Protein AF-A0A3P1XXE8-F1 (afdb_monomer_lite)

pLDDT: mean 91.55, std 8.24, range [49.66, 97.44]

Organism: Tannerella forsythia (NCBI:txid28112)

Sequence (72 aa):
MDTNEIIEKGHGRIETRKCEIITDLRFVNGRENWKSLKTIIKITATRDTGKKQEPEIRYYISSAMDDAKTDL

Structure (mmCIF, N/CA/C/O backbone):
data_AF-A0A3P1XXE8-F1
#
_entry.id   AF-A0A3P1XXE8-F1
#
loop_
_atom_site.group_PDB
_atom_site.id
_atom_site.type_symbol
_atom_site.label_atom_id
_atom_site.label_alt_id
_atom_site.label_comp_id
_atom_site.label_asym_id
_atom_site.label_entity_id
_atom_site.label_seq_id
_atom_site.pdbx_PDB_ins_code
_atom_site.Cartn_x
_atom_site.Cartn_y
_atom_site.Cartn_z
_atom_site.occupancy
_atom_site.B_iso_or_equiv
_atom_site.auth_seq_id
_atom_site.auth_comp_id
_atom_site.auth_asym_id
_atom_site.auth_atom_id
_atom_site.pdbx_PDB_model_num
ATOM 1 N N . MET A 1 1 ? 2.767 -8.713 -5.020 1.00 78.75 1 MET A N 1
ATOM 2 C CA . MET A 1 1 ? 2.238 -7.600 -4.214 1.00 78.75 1 MET A CA 1
ATOM 3 C C . MET A 1 1 ? 2.615 -7.915 -2.793 1.00 78.75 1 MET A C 1
ATOM 5 O O . MET A 1 1 ? 2.258 -8.993 -2.333 1.00 78.75 1 MET A O 1
ATOM 9 N N . ASP A 1 2 ? 3.412 -7.053 -2.181 1.00 91.12 2 ASP A N 1
ATOM 10 C CA . ASP A 1 2 ? 3.796 -7.220 -0.783 1.00 91.12 2 ASP A CA 1
ATOM 11 C C . ASP A 1 2 ? 2.852 -6.410 0.109 1.00 91.12 2 ASP A C 1
ATOM 13 O O . ASP A 1 2 ? 2.325 -5.380 -0.323 1.00 91.12 2 ASP A O 1
ATOM 17 N N . THR A 1 3 ? 2.574 -6.892 1.317 1.00 94.06 3 THR A N 1
ATOM 18 C CA . THR A 1 3 ? 1.632 -6.242 2.227 1.00 94.06 3 THR A CA 1
ATOM 19 C C . THR A 1 3 ? 2.020 -6.425 3.682 1.00 94.06 3 THR A C 1
ATOM 21 O O . THR A 1 3 ? 2.534 -7.465 4.087 1.00 94.06 3 THR A O 1
ATOM 24 N N . ASN A 1 4 ? 1.731 -5.405 4.479 1.00 95.69 4 ASN A N 1
ATOM 25 C CA . ASN A 1 4 ? 1.914 -5.422 5.917 1.00 95.69 4 ASN A CA 1
ATOM 26 C C . ASN A 1 4 ? 0.710 -4.766 6.587 1.00 95.69 4 ASN A C 1
ATOM 28 O O . ASN A 1 4 ? 0.170 -3.784 6.075 1.00 95.69 4 ASN A O 1
ATOM 32 N N . GLU A 1 5 ? 0.281 -5.314 7.716 1.00 95.62 5 GLU A N 1
ATOM 33 C CA . GLU A 1 5 ? -0.804 -4.759 8.513 1.00 95.62 5 GLU A CA 1
ATOM 34 C C . GLU A 1 5 ? -0.337 -4.584 9.951 1.00 95.62 5 GLU A C 1
ATOM 36 O O . GLU A 1 5 ? 0.232 -5.495 10.552 1.00 95.62 5 GLU A O 1
ATOM 41 N N . ILE A 1 6 ? -0.593 -3.397 10.488 1.00 95.44 6 ILE A N 1
ATOM 42 C CA . ILE A 1 6 ? -0.271 -3.027 11.857 1.00 95.44 6 ILE A CA 1
ATOM 43 C C . ILE A 1 6 ? -1.564 -2.603 12.544 1.00 95.44 6 ILE A C 1
ATOM 45 O O . ILE A 1 6 ? -2.358 -1.834 11.991 1.00 95.44 6 ILE A O 1
ATOM 49 N N . ILE A 1 7 ? -1.756 -3.102 13.764 1.00 95.94 7 ILE A N 1
ATOM 50 C CA . ILE A 1 7 ? -2.875 -2.749 14.634 1.00 95.94 7 ILE A CA 1
ATOM 51 C C . ILE A 1 7 ? -2.306 -2.147 15.914 1.00 95.94 7 ILE A C 1
ATOM 53 O O . ILE A 1 7 ? -1.613 -2.817 16.676 1.00 95.94 7 ILE A O 1
ATOM 57 N N . GLU A 1 8 ? -2.638 -0.888 16.170 1.00 95.50 8 GLU A N 1
ATOM 58 C CA . GLU A 1 8 ? -2.222 -0.153 17.361 1.00 95.50 8 GLU A CA 1
ATOM 59 C C . GLU A 1 8 ? -3.444 0.192 18.205 1.00 95.50 8 GLU A C 1
ATOM 61 O O . GLU A 1 8 ? -4.457 0.683 17.704 1.00 95.50 8 GLU A O 1
ATOM 66 N N . LYS A 1 9 ? -3.352 -0.030 19.517 1.00 94.94 9 LYS A N 1
ATOM 67 C CA . LYS A 1 9 ? -4.394 0.348 20.473 1.00 94.94 9 LYS A CA 1
ATOM 68 C C . LYS A 1 9 ? -3.837 1.370 21.450 1.00 94.94 9 LYS A C 1
ATOM 70 O O . LYS A 1 9 ? -2.846 1.112 22.124 1.00 94.94 9 LYS A O 1
ATOM 75 N N . GLY A 1 10 ? -4.509 2.508 21.584 1.00 92.00 10 GLY A N 1
ATOM 76 C CA . GLY A 1 10 ? -4.085 3.560 22.503 1.00 92.00 10 GLY A CA 1
ATOM 77 C C . GLY A 1 10 ? -5.154 4.624 22.705 1.00 92.00 10 GLY A C 1
ATOM 78 O O . GLY A 1 10 ? -5.927 4.919 21.797 1.00 92.00 10 GLY A O 1
ATOM 79 N N . HIS A 1 11 ? -5.205 5.200 23.909 1.00 88.12 11 HIS A N 1
ATOM 80 C CA . HIS A 1 11 ? -6.067 6.345 24.241 1.00 88.12 11 HIS A CA 1
ATOM 81 C C . HIS A 1 11 ? -7.550 6.158 23.849 1.00 88.12 11 HIS A C 1
ATOM 83 O O . HIS A 1 11 ? -8.190 7.072 23.334 1.00 88.12 11 HIS A O 1
ATOM 89 N N . GLY A 1 12 ? -8.097 4.954 24.072 1.00 92.25 12 GLY A N 1
ATOM 90 C CA . GLY A 1 12 ? -9.506 4.638 23.791 1.00 92.25 12 GLY A CA 1
ATOM 91 C C . GLY A 1 12 ? -9.828 4.386 22.316 1.00 92.25 12 GLY A C 1
ATOM 92 O O . GLY A 1 12 ? -10.985 4.476 21.914 1.00 92.25 12 GLY A O 1
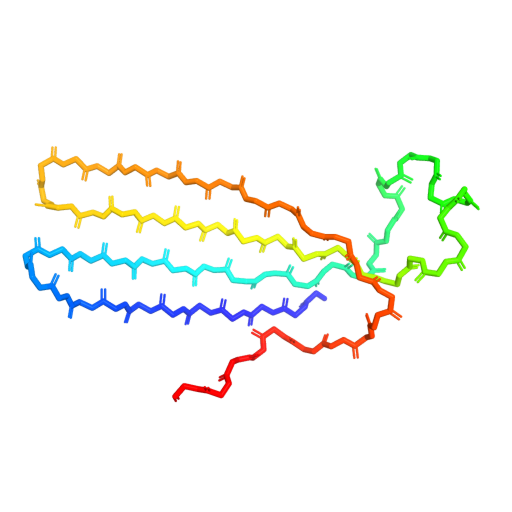ATOM 93 N N . ARG A 1 13 ? -8.813 4.091 21.503 1.00 93.69 13 ARG A N 1
ATOM 94 C CA . ARG A 1 13 ? -8.938 3.958 20.056 1.00 93.69 13 ARG A CA 1
ATOM 95 C C . ARG A 1 13 ? -8.085 2.823 19.514 1.00 93.69 13 ARG A C 1
ATOM 97 O O . ARG A 1 13 ? -7.047 2.499 20.093 1.00 93.69 13 ARG A O 1
ATOM 104 N N . ILE A 1 14 ? -8.529 2.255 18.401 1.00 96.19 14 ILE A N 1
ATOM 105 C CA . ILE A 1 14 ? -7.802 1.276 17.601 1.00 96.19 14 ILE A CA 1
ATOM 106 C C . ILE A 1 14 ? -7.483 1.923 16.252 1.00 96.19 14 ILE A C 1
ATOM 108 O O . ILE A 1 14 ? -8.354 2.516 15.614 1.00 96.19 14 ILE A O 1
ATOM 112 N N . GLU A 1 15 ? -6.223 1.854 15.841 1.00 96.00 15 GLU A N 1
ATOM 113 C CA . GLU A 1 15 ? -5.796 2.167 14.483 1.00 96.00 15 GLU A CA 1
ATOM 114 C C . GLU A 1 15 ? -5.341 0.903 13.781 1.00 96.00 15 GLU A C 1
ATOM 116 O O . GLU A 1 15 ? -4.426 0.230 14.244 1.00 96.00 15 GLU A O 1
ATOM 121 N N . THR A 1 16 ? -5.943 0.629 12.631 1.00 96.00 16 THR A N 1
ATOM 122 C CA . THR A 1 16 ? -5.460 -0.387 11.698 1.00 96.00 16 THR A CA 1
ATOM 123 C C . THR A 1 16 ? -4.854 0.330 10.505 1.00 96.00 16 THR A C 1
ATOM 125 O O . THR A 1 16 ? -5.517 1.173 9.897 1.00 96.00 16 THR A O 1
ATOM 128 N N . ARG A 1 17 ? -3.603 0.018 10.161 1.00 96.44 17 ARG A N 1
ATOM 129 C CA . ARG A 1 17 ? -2.955 0.499 8.935 1.00 96.44 17 ARG A CA 1
ATOM 130 C C . ARG A 1 17 ? -2.491 -0.692 8.120 1.00 96.44 17 ARG A C 1
ATOM 132 O O . ARG A 1 17 ? -1.697 -1.494 8.595 1.00 96.44 17 ARG A O 1
ATOM 139 N N . LYS A 1 18 ? -2.965 -0.765 6.882 1.00 96.06 18 LYS A N 1
ATOM 140 C CA . LYS A 1 18 ? -2.527 -1.737 5.889 1.00 96.06 18 LYS A CA 1
ATOM 141 C C . LYS A 1 18 ? -1.693 -1.033 4.827 1.00 96.06 18 LYS A C 1
ATOM 143 O O . LYS A 1 18 ? -2.196 -0.128 4.159 1.00 96.06 18 LYS A O 1
ATOM 148 N N . CYS A 1 19 ? -0.443 -1.455 4.684 1.00 95.81 19 CYS A N 1
ATOM 149 C CA . CYS A 1 19 ? 0.464 -1.065 3.616 1.00 95.81 19 CYS A CA 1
ATOM 150 C C . CYS A 1 19 ? 0.439 -2.115 2.504 1.00 95.81 19 CYS A C 1
ATOM 152 O O . CYS A 1 19 ? 0.474 -3.321 2.761 1.00 95.81 19 CYS A O 1
ATOM 154 N N . GLU A 1 20 ? 0.356 -1.658 1.262 1.00 95.19 20 GLU A N 1
ATOM 155 C CA . GLU A 1 20 ? 0.309 -2.492 0.069 1.00 95.19 20 GLU A CA 1
ATOM 156 C C . GLU A 1 20 ? 1.293 -1.940 -0.973 1.00 95.19 20 GLU A C 1
ATOM 158 O O . GLU A 1 20 ? 1.106 -0.830 -1.476 1.00 95.19 20 GLU A O 1
ATOM 163 N N . ILE A 1 21 ? 2.324 -2.721 -1.314 1.00 96.12 21 ILE A N 1
ATOM 164 C CA . ILE A 1 21 ? 3.305 -2.385 -2.353 1.00 96.12 21 ILE A CA 1
ATOM 165 C C . ILE A 1 21 ? 2.876 -3.010 -3.677 1.00 96.12 21 ILE A C 1
ATOM 167 O O . ILE A 1 21 ? 2.821 -4.237 -3.849 1.00 96.12 21 ILE A O 1
ATOM 171 N N . ILE A 1 22 ? 2.595 -2.139 -4.640 1.00 94.75 22 ILE A N 1
ATOM 172 C CA . ILE A 1 22 ? 2.102 -2.492 -5.961 1.00 94.75 22 ILE A CA 1
ATOM 173 C C . ILE A 1 22 ? 3.214 -2.250 -6.983 1.00 94.75 22 ILE A C 1
ATOM 175 O O . ILE A 1 22 ? 3.562 -1.113 -7.294 1.00 94.75 22 ILE A O 1
ATOM 179 N N . THR A 1 23 ? 3.771 -3.341 -7.506 1.00 94.00 23 THR A N 1
ATOM 180 C CA . THR A 1 23 ? 4.826 -3.342 -8.537 1.00 94.00 23 THR A CA 1
ATOM 181 C C . THR A 1 23 ? 4.279 -3.564 -9.948 1.00 94.00 23 THR A C 1
ATOM 183 O O . THR A 1 23 ? 4.918 -3.201 -10.933 1.00 94.00 23 THR A O 1
ATOM 186 N N . ASP A 1 24 ? 3.085 -4.149 -10.073 1.00 93.25 24 ASP A N 1
ATOM 187 C CA . ASP A 1 24 ? 2.405 -4.297 -11.357 1.00 93.25 24 ASP A CA 1
ATOM 188 C C . ASP A 1 24 ? 1.657 -3.011 -11.709 1.00 93.25 24 ASP A C 1
ATOM 190 O O . ASP A 1 24 ? 0.501 -2.830 -11.349 1.00 93.25 24 ASP A O 1
ATOM 194 N N . LEU A 1 25 ? 2.327 -2.113 -12.425 1.00 92.94 25 LEU A N 1
ATOM 195 C CA . LEU A 1 25 ? 1.821 -0.773 -12.727 1.00 92.94 25 LEU A CA 1
ATOM 196 C C . LEU A 1 25 ? 1.001 -0.691 -14.022 1.00 92.94 25 LEU A C 1
ATOM 198 O O . LEU A 1 25 ? 0.815 0.401 -14.556 1.00 92.94 25 LEU A O 1
ATOM 202 N N . ARG A 1 26 ? 0.513 -1.816 -14.566 1.00 92.56 26 ARG A N 1
ATOM 203 C CA . ARG A 1 26 ? -0.264 -1.826 -15.825 1.00 92.56 26 ARG A CA 1
ATOM 204 C C . ARG A 1 26 ? -1.550 -0.994 -15.763 1.00 92.56 26 ARG A C 1
ATOM 206 O O . ARG A 1 26 ? -2.030 -0.565 -16.803 1.00 92.56 26 ARG A O 1
ATOM 213 N N . PHE A 1 27 ? -2.081 -0.747 -14.566 1.00 89.69 27 PHE A N 1
ATOM 214 C CA . PHE A 1 27 ? -3.272 0.080 -14.339 1.00 89.69 27 PHE A CA 1
ATOM 215 C C . PHE A 1 27 ? -2.979 1.589 -14.267 1.00 89.69 27 PHE A C 1
ATOM 217 O O . PHE A 1 27 ? -3.907 2.392 -14.177 1.00 89.69 27 PHE A O 1
ATOM 224 N N . VAL A 1 28 ? -1.705 1.991 -14.261 1.00 91.44 28 VAL A N 1
ATOM 225 C CA . VAL A 1 28 ? -1.304 3.396 -14.153 1.00 91.44 28 VAL A CA 1
ATOM 226 C C . VAL A 1 28 ? -1.235 3.997 -15.549 1.00 91.44 28 VAL A C 1
ATOM 228 O O . VAL A 1 28 ? -0.264 3.805 -16.285 1.00 91.44 28 VAL A O 1
ATOM 231 N N . ASN A 1 29 ? -2.272 4.743 -15.913 1.00 93.31 29 ASN A N 1
ATOM 232 C CA . ASN A 1 29 ? -2.286 5.496 -17.161 1.00 93.31 29 ASN A CA 1
ATOM 233 C C . ASN A 1 29 ? -1.180 6.557 -17.150 1.00 93.31 29 ASN A C 1
ATOM 235 O O . ASN A 1 29 ? -0.996 7.266 -16.160 1.00 93.31 29 ASN A O 1
ATOM 239 N N . GLY A 1 30 ? -0.447 6.677 -18.254 1.00 91.69 30 GLY A N 1
ATOM 240 C CA . GLY A 1 30 ? 0.626 7.656 -18.366 1.00 91.69 30 GLY A CA 1
ATOM 241 C C . GLY A 1 30 ? 1.904 7.282 -17.614 1.00 91.69 30 GLY A C 1
ATOM 242 O O . GLY A 1 30 ? 2.753 8.157 -17.446 1.00 91.69 30 GLY A O 1
ATOM 243 N N . ARG A 1 31 ? 2.059 6.035 -17.134 1.00 89.25 31 ARG A N 1
ATOM 244 C CA . ARG A 1 31 ? 3.239 5.583 -16.364 1.00 89.25 31 ARG A CA 1
ATOM 245 C C . ARG A 1 31 ? 4.567 5.838 -17.077 1.00 89.25 31 ARG A C 1
ATOM 247 O O . ARG A 1 31 ? 5.577 6.057 -16.422 1.00 89.25 31 ARG A O 1
ATOM 254 N N . GLU A 1 32 ? 4.565 5.846 -18.405 1.00 90.12 32 GLU A N 1
ATOM 255 C CA . GLU A 1 32 ? 5.714 6.156 -19.253 1.00 90.12 32 GLU A CA 1
ATOM 256 C C . GLU A 1 32 ? 6.254 7.580 -19.047 1.00 90.12 32 GLU A C 1
ATOM 258 O O . GLU A 1 32 ? 7.445 7.814 -19.242 1.00 90.12 32 GLU A O 1
ATOM 263 N N . ASN A 1 33 ? 5.417 8.510 -18.576 1.00 94.00 33 ASN A N 1
ATOM 264 C CA . ASN A 1 33 ? 5.828 9.877 -18.245 1.00 94.00 33 ASN A CA 1
ATOM 265 C C . ASN A 1 33 ? 6.579 9.958 -16.905 1.00 94.00 33 ASN A C 1
ATOM 267 O O . ASN A 1 33 ? 7.214 10.966 -16.599 1.00 94.00 33 ASN A O 1
ATOM 271 N N . TRP A 1 34 ? 6.545 8.891 -16.104 1.00 92.56 34 TRP A N 1
ATOM 272 C CA . TRP A 1 34 ? 7.172 8.822 -14.790 1.00 92.56 34 TRP A CA 1
ATOM 273 C C . TRP A 1 34 ? 8.445 7.981 -14.873 1.00 92.56 34 TRP A C 1
ATOM 275 O O . TRP A 1 34 ? 8.478 6.822 -14.467 1.00 92.56 34 TRP A O 1
ATOM 285 N N . LYS A 1 35 ? 9.517 8.586 -15.397 1.00 88.81 35 LYS A N 1
ATOM 286 C CA . LYS A 1 35 ? 10.777 7.910 -15.772 1.00 88.81 35 LYS A CA 1
ATOM 287 C C . LYS A 1 35 ? 11.395 7.007 -14.691 1.00 88.81 35 LYS A C 1
ATOM 289 O O . LYS A 1 35 ? 12.104 6.063 -15.023 1.00 88.81 35 LYS A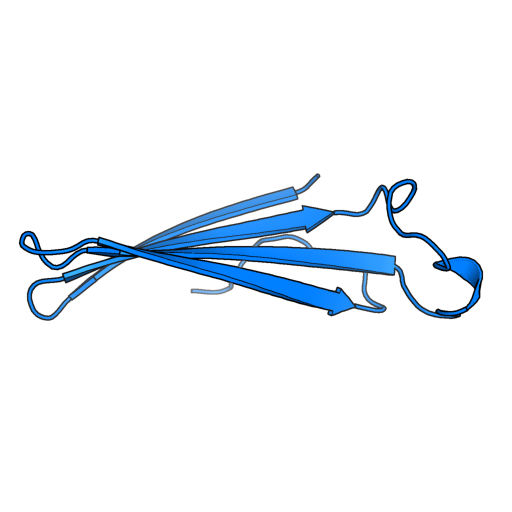 O 1
ATOM 294 N N . SER A 1 36 ? 11.127 7.287 -13.419 1.00 92.62 36 SER A N 1
ATOM 295 C CA . SER A 1 36 ? 11.678 6.535 -12.290 1.00 92.62 36 SER A CA 1
ATOM 296 C C . SER A 1 36 ? 10.616 5.828 -11.452 1.00 92.62 36 SER A C 1
ATOM 298 O O . SER A 1 36 ? 10.953 5.366 -10.372 1.00 92.62 36 SER A O 1
ATOM 300 N N . LEU A 1 37 ? 9.355 5.749 -11.890 1.00 94.38 37 LEU A N 1
ATOM 301 C CA . LEU A 1 37 ? 8.303 5.076 -11.128 1.00 94.38 37 LEU A CA 1
ATOM 302 C C . LEU A 1 37 ? 8.546 3.564 -11.110 1.00 94.38 37 LEU A C 1
ATOM 304 O O . LEU A 1 37 ? 8.565 2.917 -12.157 1.00 94.38 37 LEU A O 1
ATOM 308 N N . LYS A 1 38 ? 8.703 3.005 -9.910 1.00 93.88 38 LYS A N 1
ATOM 309 C CA . LYS A 1 38 ? 8.888 1.562 -9.708 1.00 93.88 38 LYS A CA 1
ATOM 310 C C . LYS A 1 38 ? 7.746 0.932 -8.931 1.00 93.88 38 LYS A C 1
ATOM 312 O O . LYS A 1 38 ? 7.364 -0.195 -9.232 1.00 93.88 38 LYS A O 1
ATOM 317 N N . THR A 1 39 ? 7.192 1.654 -7.964 1.00 95.00 39 THR A N 1
ATOM 318 C CA . THR A 1 39 ? 6.141 1.144 -7.084 1.00 95.00 39 THR A CA 1
ATOM 319 C C . THR A 1 39 ? 5.078 2.202 -6.817 1.00 95.00 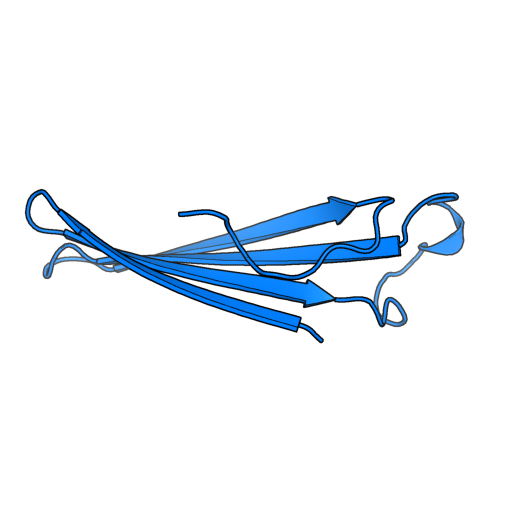39 THR A C 1
ATOM 321 O O . THR A 1 39 ? 5.347 3.407 -6.798 1.00 95.00 39 THR A O 1
ATOM 324 N N . ILE A 1 40 ? 3.850 1.734 -6.601 1.00 95.06 40 ILE A N 1
ATOM 325 C CA . ILE A 1 40 ? 2.801 2.495 -5.927 1.00 95.06 40 ILE A CA 1
ATOM 326 C C . ILE A 1 40 ? 2.594 1.876 -4.554 1.00 95.06 40 ILE A C 1
ATOM 328 O O . ILE A 1 40 ? 2.429 0.664 -4.432 1.00 95.06 40 ILE A O 1
ATOM 332 N N . ILE A 1 41 ? 2.574 2.720 -3.534 1.00 95.44 41 ILE A N 1
ATOM 333 C CA . ILE A 1 41 ? 2.307 2.332 -2.155 1.00 95.44 41 ILE A CA 1
ATOM 334 C C . ILE A 1 41 ? 0.895 2.789 -1.834 1.00 95.44 41 ILE A C 1
ATOM 336 O O . ILE A 1 41 ? 0.590 3.980 -1.929 1.00 95.44 41 ILE A O 1
ATOM 340 N N . LYS A 1 42 ? 0.029 1.857 -1.455 1.00 95.81 42 LYS A N 1
ATOM 341 C CA . LYS A 1 42 ? -1.315 2.164 -0.975 1.00 95.81 42 LYS A CA 1
ATOM 342 C C . LYS A 1 42 ? -1.366 1.937 0.528 1.00 95.81 42 LYS A C 1
ATOM 344 O O . LYS A 1 42 ? -1.078 0.843 1.003 1.00 95.81 42 LYS A O 1
ATOM 349 N N . ILE A 1 43 ? -1.769 2.968 1.260 1.00 96.50 43 ILE A N 1
ATOM 350 C CA . ILE A 1 43 ? -2.046 2.888 2.690 1.00 96.50 43 ILE A CA 1
ATOM 351 C C . ILE A 1 43 ? -3.553 2.958 2.882 1.00 96.50 43 ILE A C 1
ATOM 353 O O . ILE A 1 43 ? -4.181 3.945 2.500 1.00 96.50 43 ILE A O 1
ATOM 357 N N . THR A 1 44 ? -4.123 1.918 3.484 1.00 97.44 44 THR A N 1
ATOM 358 C CA . THR A 1 44 ? -5.499 1.936 3.989 1.00 97.44 44 THR A CA 1
ATOM 359 C C . THR A 1 44 ? -5.429 2.057 5.503 1.00 97.44 44 THR A C 1
ATOM 361 O O . THR A 1 44 ? -4.927 1.152 6.167 1.00 97.44 44 THR A O 1
ATOM 364 N N . ALA A 1 45 ? -5.892 3.175 6.051 1.00 96.56 45 ALA A N 1
ATOM 365 C CA . ALA A 1 45 ? -5.916 3.424 7.485 1.00 96.56 45 ALA A CA 1
ATOM 366 C C . ALA A 1 45 ? -7.362 3.473 7.978 1.00 96.56 45 ALA A C 1
ATOM 368 O O . ALA A 1 45 ? -8.220 4.055 7.325 1.00 96.56 45 ALA A O 1
ATOM 369 N N . THR A 1 46 ? -7.646 2.866 9.126 1.00 96.81 46 THR A N 1
ATOM 370 C CA . THR A 1 46 ? -8.943 2.979 9.799 1.00 96.81 46 THR A CA 1
ATOM 371 C C . THR A 1 46 ? -8.725 3.372 11.246 1.00 96.81 46 THR A C 1
ATOM 373 O O . THR A 1 46 ? -7.990 2.710 11.977 1.00 96.81 46 THR A O 1
ATOM 376 N N . ARG A 1 47 ? -9.376 4.463 11.652 1.00 95.38 47 ARG A N 1
ATOM 377 C CA . ARG A 1 47 ? -9.419 4.958 13.029 1.00 95.38 47 ARG A CA 1
ATOM 378 C C . ARG A 1 47 ? -10.759 4.567 13.651 1.00 95.38 47 ARG A C 1
ATOM 380 O O . ARG A 1 47 ? -11.784 5.094 13.232 1.00 95.38 47 ARG A O 1
ATOM 387 N N . ASP A 1 48 ? -10.746 3.689 14.653 1.00 95.88 48 ASP A N 1
ATOM 388 C CA . ASP A 1 48 ? -11.942 3.229 15.372 1.00 95.88 48 ASP A CA 1
ATOM 389 C C . ASP A 1 48 ? -11.919 3.666 16.845 1.00 95.88 48 ASP A C 1
ATOM 391 O O . ASP A 1 48 ? -10.998 3.350 17.596 1.00 95.88 48 ASP A O 1
ATOM 395 N N . THR A 1 49 ? -12.944 4.403 17.269 1.00 94.19 49 THR A N 1
ATOM 396 C CA . THR A 1 49 ? -13.120 4.895 18.651 1.00 94.19 49 THR A CA 1
ATOM 397 C C . THR A 1 49 ? -14.224 4.158 19.425 1.00 94.19 49 THR A C 1
ATOM 399 O O . THR A 1 49 ? -14.638 4.603 20.494 1.00 94.19 49 THR A O 1
ATOM 402 N N . GLY A 1 50 ? -14.789 3.090 18.857 1.00 91.94 50 GLY A N 1
ATOM 403 C CA . GLY A 1 50 ? -15.992 2.397 19.330 1.00 91.94 50 GLY A CA 1
ATOM 404 C C . GLY A 1 50 ? -17.303 3.127 19.010 1.00 91.94 50 GLY A C 1
ATOM 405 O O . GLY A 1 50 ? -18.365 2.513 19.012 1.00 91.94 50 GLY A O 1
A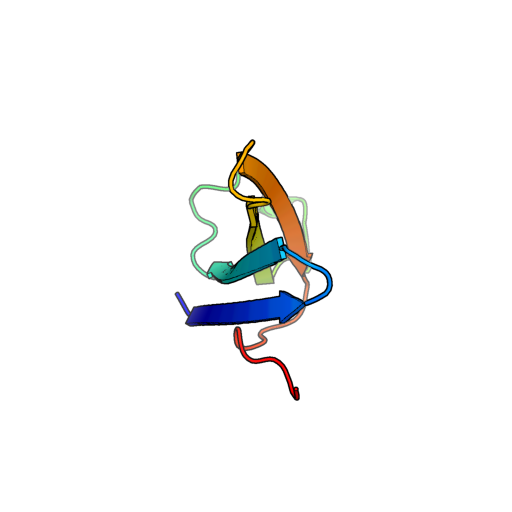TOM 406 N N . LYS A 1 51 ? -17.248 4.433 18.715 1.00 93.62 51 LYS A N 1
ATOM 407 C CA . LYS A 1 51 ? -18.409 5.253 18.318 1.00 93.62 51 LYS A CA 1
ATOM 408 C C . LYS A 1 51 ? -18.447 5.553 16.825 1.00 93.62 51 LYS A C 1
ATOM 410 O O . LYS A 1 51 ? -19.512 5.808 16.273 1.00 93.62 51 LYS A O 1
ATOM 415 N N . LYS A 1 52 ? -17.275 5.597 16.195 1.00 93.88 52 LYS A N 1
ATOM 416 C CA . LYS A 1 52 ? -17.104 5.963 14.793 1.00 93.88 52 LYS A CA 1
ATOM 417 C C . LYS A 1 52 ? -15.869 5.277 14.232 1.00 93.88 52 LYS A C 1
ATOM 419 O O . LYS A 1 52 ? -14.852 5.194 14.928 1.00 93.88 52 LYS A O 1
ATOM 424 N N . GLN A 1 53 ? -15.984 4.871 12.972 1.00 94.50 53 GLN A N 1
ATOM 425 C CA . GLN A 1 53 ? -14.881 4.444 12.127 1.00 94.50 53 GLN A CA 1
ATOM 426 C C . GLN A 1 53 ? -14.651 5.480 11.028 1.00 94.50 53 GLN A C 1
ATOM 428 O O . GLN A 1 53 ? -15.595 5.945 10.388 1.00 94.50 53 GLN A O 1
ATOM 433 N N . GLU A 1 54 ? -13.393 5.850 10.831 1.00 93.81 54 GLU A N 1
ATOM 434 C CA . GLU A 1 54 ? -12.969 6.800 9.804 1.00 93.81 54 GLU A CA 1
ATOM 435 C C . GLU A 1 54 ? -11.918 6.123 8.918 1.00 93.81 54 GLU A C 1
ATOM 437 O O . GLU A 1 54 ? -10.758 6.017 9.333 1.00 93.81 54 GLU A O 1
ATOM 442 N N . PRO A 1 55 ? -12.316 5.598 7.742 1.00 94.81 55 PRO A N 1
ATOM 443 C CA . PRO A 1 55 ? -11.381 5.034 6.785 1.00 94.81 55 PRO A CA 1
ATOM 444 C C . PRO A 1 55 ? -10.724 6.138 5.948 1.00 94.81 55 PRO A C 1
ATOM 446 O O . PRO A 1 55 ? -11.371 7.090 5.513 1.00 94.81 55 PRO A O 1
ATOM 449 N N . GLU A 1 56 ? -9.439 5.968 5.672 1.00 97.25 56 GLU A N 1
ATOM 450 C CA . GLU A 1 56 ? -8.637 6.831 4.814 1.00 97.25 56 GLU A CA 1
ATOM 451 C C . GLU A 1 56 ? -7.821 5.960 3.852 1.00 97.25 56 GLU A C 1
ATOM 453 O O . GLU A 1 56 ? -7.230 4.954 4.254 1.00 97.25 56 GLU A O 1
ATOM 458 N N . ILE A 1 57 ? -7.767 6.355 2.577 1.00 97.19 57 ILE A N 1
ATOM 459 C CA . ILE A 1 57 ? -6.900 5.730 1.576 1.00 97.19 57 ILE A CA 1
ATOM 460 C C . ILE A 1 57 ? -5.931 6.781 1.050 1.00 97.19 57 ILE A C 1
ATOM 462 O O . ILE A 1 57 ? -6.349 7.836 0.573 1.00 97.19 57 ILE A O 1
ATOM 466 N N . ARG A 1 58 ? -4.637 6.467 1.095 1.00 97.12 58 ARG A N 1
ATOM 467 C CA . ARG A 1 58 ? -3.558 7.295 0.548 1.00 97.12 58 ARG A CA 1
ATOM 468 C C . ARG A 1 58 ? -2.727 6.495 -0.443 1.00 97.12 58 ARG A C 1
ATOM 470 O O . ARG A 1 58 ? -2.441 5.323 -0.207 1.00 97.12 58 ARG A O 1
ATOM 477 N N . TYR A 1 59 ? -2.324 7.148 -1.529 1.00 95.00 59 TYR A N 1
ATOM 478 C CA . TYR A 1 59 ? -1.417 6.590 -2.526 1.00 95.00 59 TYR A CA 1
ATOM 479 C C . TYR A 1 59 ? -0.130 7.402 -2.570 1.00 95.00 59 TYR A C 1
ATOM 481 O O . TYR A 1 59 ? -0.166 8.631 -2.601 1.00 95.00 59 TYR A O 1
ATOM 489 N N . TYR A 1 60 ? 0.991 6.698 -2.627 1.00 93.75 60 TYR A N 1
ATOM 490 C CA . TYR A 1 60 ? 2.310 7.270 -2.833 1.00 93.75 60 TYR A CA 1
ATOM 491 C C . TYR A 1 60 ? 2.954 6.618 -4.047 1.00 93.75 60 TYR A C 1
ATOM 493 O O . TYR A 1 60 ? 2.733 5.445 -4.344 1.00 93.75 60 TYR A O 1
ATOM 501 N N . ILE A 1 61 ? 3.766 7.397 -4.741 1.00 93.19 61 ILE A N 1
ATOM 502 C CA . ILE A 1 61 ? 4.616 6.938 -5.833 1.00 93.19 61 ILE A CA 1
ATOM 503 C C . ILE A 1 61 ? 6.042 6.827 -5.311 1.00 93.19 61 ILE A C 1
ATOM 505 O O . ILE A 1 61 ? 6.497 7.693 -4.563 1.00 93.19 61 ILE A O 1
ATOM 509 N N . SER A 1 62 ? 6.753 5.778 -5.704 1.00 92.88 62 SER A N 1
ATOM 510 C CA . SER A 1 62 ? 8.143 5.598 -5.302 1.00 92.88 62 SER A CA 1
ATOM 511 C C . SER A 1 62 ? 9.005 5.109 -6.459 1.00 92.88 62 SER A C 1
ATOM 513 O O . SER A 1 62 ? 8.567 4.385 -7.361 1.00 92.88 62 SER A O 1
ATOM 515 N N . SER A 1 63 ? 10.259 5.553 -6.434 1.00 93.56 63 SER A N 1
ATOM 516 C CA . SER A 1 63 ? 11.324 5.121 -7.336 1.00 93.56 63 SER A CA 1
ATOM 517 C C . SER A 1 63 ? 12.179 3.986 -6.771 1.00 93.56 63 SER A C 1
ATOM 519 O O . SER A 1 63 ? 13.129 3.533 -7.426 1.00 93.56 63 SER A O 1
ATOM 521 N N . ALA A 1 64 ? 11.833 3.502 -5.580 1.00 90.69 64 ALA A N 1
ATOM 522 C CA . ALA A 1 64 ? 12.456 2.374 -4.913 1.00 90.69 64 ALA A CA 1
ATOM 523 C C . ALA A 1 64 ? 11.618 1.094 -5.062 1.00 90.69 64 ALA A C 1
ATOM 525 O O . ALA A 1 64 ? 10.404 1.127 -5.292 1.00 90.69 64 ALA A O 1
ATOM 526 N N . MET A 1 65 ? 12.311 -0.040 -4.970 1.00 83.69 65 MET A N 1
ATOM 527 C CA . MET A 1 65 ? 11.710 -1.359 -4.796 1.00 83.69 65 MET A CA 1
ATOM 528 C C . MET A 1 65 ? 11.898 -1.706 -3.325 1.00 83.69 65 MET A C 1
ATOM 530 O O . MET A 1 65 ? 12.939 -2.245 -2.964 1.00 83.69 65 MET A O 1
ATOM 534 N N . ASP A 1 66 ? 10.923 -1.322 -2.510 1.00 79.81 66 ASP A N 1
ATOM 535 C CA . ASP A 1 66 ? 10.893 -1.621 -1.080 1.00 79.81 66 ASP A CA 1
ATOM 536 C C . ASP A 1 66 ? 9.854 -2.704 -0.788 1.00 79.81 66 ASP A C 1
ATOM 538 O O . ASP A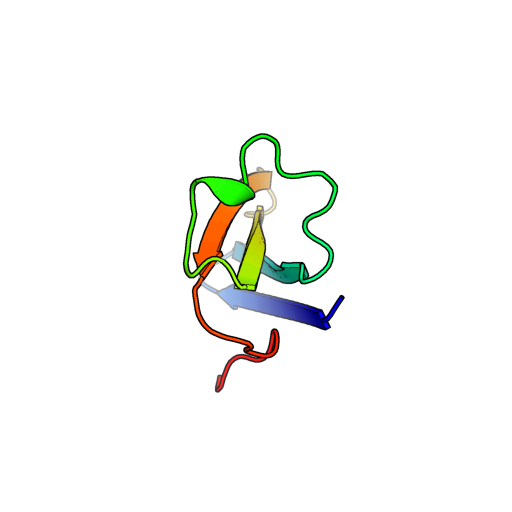 1 66 ? 8.989 -3.008 -1.620 1.00 79.81 66 ASP A O 1
ATOM 542 N N . ASP A 1 67 ? 9.967 -3.296 0.395 1.00 82.50 67 ASP A N 1
ATOM 543 C CA . ASP A 1 67 ? 8.975 -4.206 0.944 1.00 82.50 67 ASP A CA 1
ATOM 544 C C . ASP A 1 67 ? 7.961 -3.423 1.808 1.00 82.50 67 ASP A C 1
ATOM 546 O O . ASP A 1 67 ? 8.109 -2.228 2.069 1.00 82.50 67 ASP A O 1
ATOM 550 N N . ALA A 1 68 ? 6.848 -4.052 2.171 1.00 83.44 68 ALA A N 1
ATOM 551 C CA . ALA A 1 68 ? 5.781 -3.408 2.930 1.00 83.44 68 ALA A CA 1
ATOM 552 C C . ALA A 1 68 ? 6.114 -3.279 4.425 1.00 83.44 68 ALA A C 1
ATOM 554 O O . ALA A 1 68 ? 5.288 -2.763 5.182 1.00 83.44 68 ALA A O 1
ATOM 555 N N . LYS A 1 69 ? 7.258 -3.805 4.880 1.00 81.75 69 LYS A N 1
ATOM 556 C CA . LYS A 1 69 ? 7.563 -3.898 6.304 1.00 81.75 69 LYS A CA 1
ATOM 557 C C . LYS A 1 69 ? 7.903 -2.533 6.866 1.00 81.75 69 LYS A C 1
ATOM 559 O O . LYS A 1 69 ? 8.374 -1.627 6.189 1.00 81.75 69 LYS A O 1
ATOM 564 N N . THR A 1 70 ? 7.641 -2.406 8.154 1.00 66.44 70 THR A N 1
ATOM 565 C CA . THR A 1 70 ? 8.079 -1.263 8.943 1.00 66.44 70 THR A CA 1
ATOM 566 C C . THR A 1 70 ? 8.952 -1.810 10.064 1.00 66.44 70 THR A C 1
ATOM 568 O O . THR A 1 70 ? 8.581 -2.814 10.674 1.00 66.44 70 THR A O 1
ATOM 571 N N . ASP A 1 71 ? 10.092 -1.173 10.330 1.00 57.12 71 ASP A N 1
ATOM 572 C CA . ASP A 1 71 ? 10.830 -1.381 11.576 1.00 57.12 71 ASP A CA 1
ATOM 573 C C . ASP A 1 71 ? 10.043 -0.668 12.691 1.00 57.12 71 ASP A C 1
ATOM 575 O O . ASP A 1 71 ? 10.158 0.548 12.859 1.00 57.12 71 ASP A O 1
ATOM 579 N N . LEU A 1 72 ? 9.168 -1.400 13.385 1.00 49.66 72 LEU A N 1
ATOM 580 C CA . LEU A 1 72 ? 8.428 -0.940 14.568 1.00 49.66 72 LEU A CA 1
ATOM 581 C C . LEU A 1 72 ? 8.694 -1.871 15.749 1.00 49.66 72 LEU A C 1
ATOM 583 O O . LEU A 1 72 ? 8.632 -3.106 15.545 1.00 49.66 72 LEU A O 1
#

Foldseek 3Di:
DAKDWDWDDDDQKIKIKMKDWAQPCPVPPPVVVVVQFRTKIWIWMWIGNVVDIDIDIDIDTDSDDDHHDDPD

Secondary structure (DSSP, 8-state):
-EEEEEEEEETTEEEEEEEEEE--GGG-TTGGG-TT--EEEEEEEEEE-SS-EEEEEEEEEESS---S----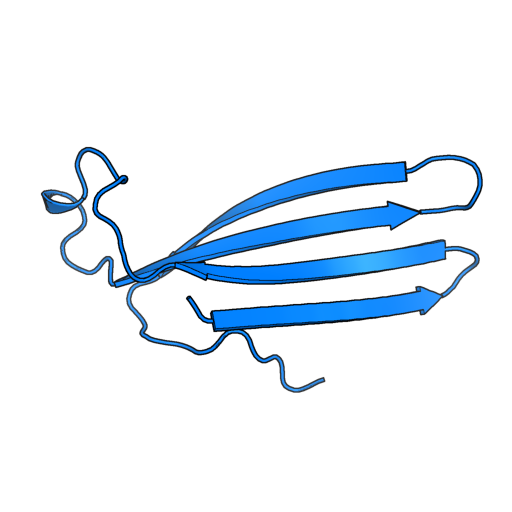

Radius of gyration: 14.75 Å; chains: 1; bounding box: 31×18×44 Å